Protein AF-A0A963JBF9-F1 (afdb_monomer_lite)

pLDDT: mean 96.21, std 2.65, range [80.75, 98.31]

Foldseek 3Di:
DDDDDDADPPHGDVVSVVVVVVCQVVQHWDWDQDPVGTDIDHDPPPPVSVVVSVD

Radius of gyration: 11.77 Å; chains: 1; bounding box: 29×24×24 Å

Structure (mmCIF, N/CA/C/O backbone):
data_AF-A0A963JBF9-F1
#
_entry.id   AF-A0A963JBF9-F1
#
loop_
_atom_site.group_PDB
_atom_site.id
_atom_site.type_symbol
_atom_site.label_atom_id
_atom_site.label_alt_id
_atom_site.label_comp_id
_atom_site.label_asym_id
_atom_site.label_entity_id
_atom_site.label_seq_id
_atom_site.pdbx_PDB_ins_code
_atom_site.Cartn_x
_atom_site.Cartn_y
_atom_site.Cartn_z
_atom_site.occupancy
_atom_site.B_iso_or_equiv
_atom_site.auth_seq_id
_atom_site.auth_comp_id
_atom_site.auth_asym_id
_atom_site.auth_atom_id
_atom_site.pdbx_PDB_model_num
ATOM 1 N N . MET A 1 1 ? -4.029 16.801 -1.039 1.00 80.75 1 MET A N 1
ATOM 2 C CA . MET A 1 1 ? -2.690 16.638 -1.644 1.00 80.75 1 MET A CA 1
ATOM 3 C C . MET A 1 1 ? -2.240 15.209 -1.400 1.00 80.75 1 MET A C 1
ATOM 5 O O . MET A 1 1 ? -2.495 14.715 -0.309 1.00 80.75 1 MET A O 1
ATOM 9 N N . ALA A 1 2 ? -1.663 14.540 -2.396 1.00 92.62 2 ALA A N 1
ATOM 10 C CA . ALA A 1 2 ? -1.229 13.145 -2.295 1.00 92.62 2 ALA A CA 1
ATOM 11 C C . ALA A 1 2 ? 0.300 13.054 -2.383 1.00 92.62 2 ALA A C 1
ATOM 13 O O . ALA A 1 2 ? 0.930 13.887 -3.032 1.00 92.62 2 ALA A O 1
ATOM 14 N N . LEU A 1 3 ? 0.880 12.049 -1.727 1.00 95.94 3 LEU A N 1
ATOM 15 C CA . LEU A 1 3 ? 2.280 11.673 -1.915 1.00 95.94 3 LEU A CA 1
ATOM 16 C C . LEU A 1 3 ? 2.368 10.723 -3.110 1.00 95.94 3 LEU A C 1
ATOM 18 O O . LEU A 1 3 ? 1.580 9.783 -3.202 1.00 95.94 3 LEU A O 1
ATOM 22 N N . TYR A 1 4 ? 3.319 10.970 -4.007 1.00 97.19 4 TYR A N 1
ATOM 23 C CA . TYR A 1 4 ? 3.569 10.130 -5.174 1.00 97.19 4 TYR A CA 1
ATOM 24 C C . TYR A 1 4 ? 4.887 9.379 -4.998 1.00 97.19 4 TYR A C 1
ATOM 26 O O . TYR A 1 4 ? 5.914 9.983 -4.685 1.00 97.19 4 TYR A O 1
ATOM 34 N N . PHE A 1 5 ? 4.844 8.065 -5.201 1.00 97.50 5 PHE A N 1
ATOM 35 C CA . PHE A 1 5 ? 6.021 7.207 -5.208 1.00 97.50 5 PHE A CA 1
ATOM 36 C C . PHE A 1 5 ? 6.185 6.611 -6.599 1.00 97.50 5 PHE A C 1
ATOM 38 O O . PHE A 1 5 ? 5.313 5.887 -7.072 1.00 97.50 5 PHE A O 1
ATOM 45 N N . GLU A 1 6 ? 7.320 6.889 -7.228 1.00 97.00 6 GLU A N 1
ATOM 46 C CA . GLU A 1 6 ? 7.732 6.202 -8.443 1.00 97.00 6 GLU A CA 1
ATOM 47 C C . GLU A 1 6 ? 8.468 4.922 -8.048 1.00 97.00 6 GLU A C 1
ATOM 49 O O . GLU A 1 6 ? 9.522 4.971 -7.411 1.00 97.00 6 GLU A O 1
ATOM 54 N N . VAL A 1 7 ? 7.872 3.774 -8.365 1.00 96.88 7 VAL A N 1
ATOM 55 C CA . VAL A 1 7 ? 8.384 2.454 -7.995 1.00 96.88 7 VAL A CA 1
ATOM 56 C C . VAL A 1 7 ? 8.679 1.672 -9.267 1.00 96.88 7 VAL A C 1
ATOM 58 O O . VAL A 1 7 ? 7.852 1.640 -10.175 1.00 96.88 7 VAL A O 1
ATOM 61 N N . HIS A 1 8 ? 9.846 1.031 -9.336 1.00 97.12 8 HIS A N 1
ATOM 62 C CA . HIS A 1 8 ? 10.167 0.176 -10.480 1.00 97.12 8 HIS A CA 1
ATOM 63 C C . HIS A 1 8 ? 9.253 -1.064 -10.479 1.00 97.12 8 HIS A C 1
ATOM 65 O O . HIS A 1 8 ? 9.182 -1.734 -9.446 1.00 97.12 8 HIS A O 1
ATOM 71 N N . PRO A 1 9 ? 8.603 -1.417 -11.604 1.00 94.50 9 PRO A N 1
ATOM 72 C CA . PRO A 1 9 ? 7.620 -2.502 -11.645 1.00 94.50 9 PRO A CA 1
ATOM 73 C C . PRO A 1 9 ? 8.233 -3.878 -11.341 1.00 94.50 9 PRO A C 1
ATOM 75 O O . PRO A 1 9 ? 7.676 -4.623 -10.543 1.00 94.50 9 PRO A O 1
ATOM 78 N N . ASP A 1 10 ? 9.414 -4.182 -11.895 1.00 96.94 10 ASP A N 1
ATOM 79 C CA . ASP A 1 10 ? 10.050 -5.504 -11.719 1.00 96.94 10 ASP A CA 1
ATOM 80 C C . ASP A 1 10 ? 10.996 -5.615 -10.508 1.00 96.94 10 ASP A C 1
ATOM 82 O O . ASP A 1 10 ? 11.338 -6.712 -10.077 1.00 96.94 10 ASP A O 1
ATOM 86 N N . ASN A 1 11 ? 11.458 -4.487 -9.960 1.00 97.25 11 ASN A N 1
ATOM 87 C CA . ASN A 1 11 ? 12.429 -4.447 -8.863 1.00 97.25 11 ASN A CA 1
ATOM 88 C C . ASN A 1 11 ? 12.096 -3.293 -7.904 1.00 97.25 11 ASN A C 1
ATOM 90 O O . ASN A 1 11 ? 12.818 -2.288 -7.849 1.00 97.25 11 ASN A O 1
ATOM 94 N N . PRO A 1 12 ? 10.959 -3.388 -7.196 1.00 97.19 12 PRO A N 1
ATOM 95 C CA . PRO A 1 12 ? 10.443 -2.298 -6.384 1.00 97.19 12 PRO A CA 1
ATOM 96 C C . PRO A 1 12 ? 11.426 -1.924 -5.276 1.00 97.19 12 PRO A C 1
ATOM 98 O O . PRO A 1 12 ? 11.911 -2.772 -4.528 1.00 97.19 12 PRO A O 1
ATOM 101 N N . GLN A 1 13 ? 11.702 -0.627 -5.130 1.00 98.31 13 GLN A N 1
ATOM 102 C CA . GLN A 1 13 ? 12.664 -0.133 -4.151 1.00 98.31 13 GLN A CA 1
ATOM 103 C C . GLN A 1 13 ? 12.125 -0.359 -2.725 1.00 98.31 13 GLN A C 1
ATOM 105 O O . GLN A 1 13 ? 11.143 0.291 -2.342 1.00 98.31 13 GLN A O 1
ATOM 110 N N . PRO A 1 14 ? 12.774 -1.189 -1.878 1.00 98.25 14 PRO A N 1
ATOM 111 C CA . PRO A 1 14 ? 12.218 -1.579 -0.578 1.00 98.25 14 PRO A CA 1
ATOM 112 C C . PRO A 1 14 ? 11.907 -0.394 0.340 1.00 98.25 14 PRO A C 1
ATOM 114 O O . PRO A 1 14 ? 10.909 -0.400 1.056 1.00 98.25 14 PRO A O 1
ATOM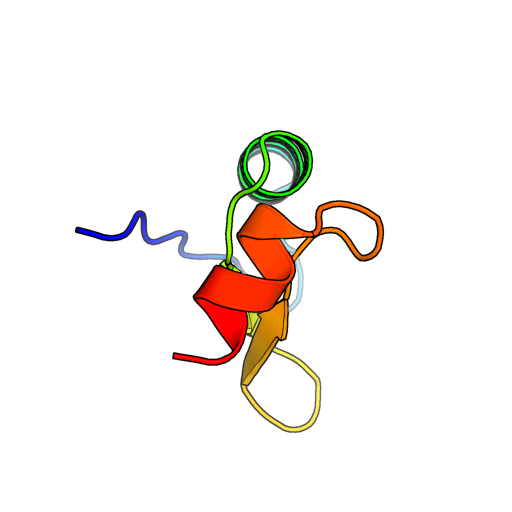 117 N N . ARG A 1 15 ? 12.727 0.664 0.284 1.00 98.25 15 ARG A N 1
ATOM 118 C CA . ARG A 1 15 ? 12.523 1.890 1.067 1.00 98.25 15 ARG A CA 1
ATOM 119 C C . ARG A 1 15 ? 11.180 2.561 0.759 1.00 98.25 15 ARG A C 1
ATOM 121 O O . ARG A 1 15 ? 10.505 2.987 1.690 1.00 98.25 15 ARG A O 1
ATOM 128 N N . LEU A 1 16 ? 10.791 2.641 -0.515 1.00 98.19 16 LEU A N 1
ATOM 129 C CA . LEU A 1 16 ? 9.531 3.271 -0.924 1.00 98.19 16 LEU A CA 1
ATOM 130 C C . LEU A 1 16 ? 8.334 2.410 -0.508 1.00 98.19 16 LEU A C 1
ATOM 132 O O . LEU A 1 16 ? 7.360 2.930 0.032 1.00 98.19 16 LEU A O 1
ATOM 136 N N . ILE A 1 17 ? 8.450 1.085 -0.655 1.00 97.75 17 ILE A N 1
ATOM 137 C CA . ILE A 1 17 ? 7.425 0.137 -0.198 1.00 97.75 17 ILE A CA 1
ATOM 138 C C . ILE A 1 17 ? 7.215 0.237 1.317 1.00 97.75 17 ILE A C 1
ATOM 140 O O . ILE A 1 17 ? 6.076 0.283 1.776 1.00 97.75 17 ILE A O 1
ATOM 144 N N . GLN A 1 18 ? 8.287 0.345 2.106 1.00 98.31 18 GLN A N 1
ATOM 145 C CA . GLN A 1 18 ? 8.179 0.516 3.560 1.00 98.31 18 GLN A CA 1
ATOM 146 C C . GLN A 1 18 ? 7.518 1.844 3.952 1.00 98.31 18 GLN A C 1
ATOM 148 O O . GLN A 1 18 ? 6.721 1.885 4.892 1.00 98.31 18 GLN A O 1
ATOM 153 N N . GLN A 1 19 ? 7.798 2.929 3.223 1.00 98.06 19 GLN A N 1
ATOM 154 C CA . GLN A 1 19 ? 7.130 4.216 3.436 1.00 98.06 19 GLN A CA 1
ATOM 155 C C . GLN A 1 19 ? 5.629 4.124 3.129 1.00 98.06 19 GLN A C 1
ATOM 157 O O . GLN A 1 19 ? 4.815 4.521 3.963 1.00 98.06 19 GLN A O 1
ATOM 162 N N . ALA A 1 20 ? 5.252 3.526 1.996 1.00 97.81 20 ALA A N 1
ATOM 163 C CA . ALA A 1 20 ? 3.855 3.278 1.642 1.00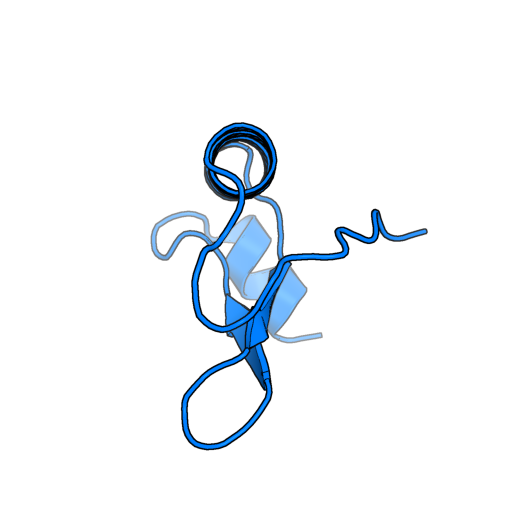 97.81 20 ALA A CA 1
ATOM 164 C C . ALA A 1 20 ? 3.145 2.389 2.683 1.00 97.81 20 ALA A C 1
ATOM 166 O O . ALA A 1 20 ? 2.061 2.729 3.156 1.00 97.81 20 ALA A O 1
ATOM 167 N N . ALA A 1 21 ? 3.786 1.302 3.122 1.00 97.31 21 ALA A N 1
ATOM 168 C CA . ALA A 1 21 ? 3.254 0.417 4.156 1.00 97.31 21 ALA A CA 1
ATOM 169 C C . ALA A 1 21 ? 3.069 1.132 5.505 1.00 97.31 21 ALA A C 1
ATOM 171 O O . ALA A 1 21 ? 2.106 0.864 6.223 1.00 97.31 21 ALA A O 1
ATOM 172 N N . THR A 1 22 ? 3.964 2.059 5.852 1.00 97.88 22 THR A N 1
ATOM 173 C CA . THR A 1 22 ? 3.848 2.876 7.069 1.00 97.88 22 THR A CA 1
ATOM 174 C C . THR A 1 22 ? 2.639 3.804 6.992 1.00 97.88 22 THR A C 1
ATOM 176 O O . THR A 1 22 ? 1.853 3.850 7.933 1.00 97.88 22 THR A O 1
ATOM 179 N N . LEU A 1 23 ? 2.440 4.479 5.856 1.00 96.88 23 LEU A N 1
ATOM 180 C CA . LEU A 1 23 ? 1.271 5.335 5.630 1.00 96.88 23 LEU A CA 1
ATOM 181 C C . LEU A 1 23 ? -0.036 4.536 5.684 1.00 96.88 23 LEU A C 1
ATOM 183 O O . LEU A 1 23 ? -1.002 4.979 6.301 1.00 96.88 23 LEU A O 1
ATOM 187 N N . LEU A 1 24 ? -0.054 3.335 5.100 1.00 96.44 24 LEU A N 1
ATOM 188 C CA . LEU A 1 24 ? -1.205 2.436 5.165 1.00 96.44 24 LEU A CA 1
ATOM 189 C C . LEU A 1 24 ? -1.528 2.047 6.617 1.00 96.44 24 LEU A C 1
ATOM 191 O O . LEU A 1 24 ? -2.677 2.130 7.038 1.00 96.44 24 LEU A O 1
ATOM 195 N N . LYS A 1 25 ? -0.513 1.683 7.416 1.00 95.94 25 LYS A N 1
ATOM 196 C CA . LYS A 1 25 ? -0.667 1.371 8.852 1.00 95.94 25 LYS A CA 1
ATOM 197 C C . LYS A 1 25 ? -1.146 2.560 9.691 1.00 95.94 25 LYS A C 1
ATOM 199 O O . LYS A 1 25 ? -1.724 2.344 10.747 1.00 95.94 25 LYS A O 1
ATOM 204 N N . GLN A 1 26 ? -0.919 3.789 9.237 1.00 95.69 26 GLN A N 1
ATOM 205 C CA . GLN A 1 26 ? -1.373 5.019 9.897 1.00 95.69 26 GLN A CA 1
ATOM 206 C C . GLN A 1 26 ? -2.802 5.436 9.487 1.00 95.69 26 GLN A C 1
ATOM 208 O O . GLN A 1 26 ? -3.197 6.575 9.730 1.00 95.69 26 GLN A O 1
ATOM 213 N N . GLY A 1 27 ? -3.573 4.545 8.850 1.00 95.69 27 GLY A N 1
ATOM 214 C CA . GLY A 1 27 ? -4.939 4.833 8.392 1.00 95.69 27 GLY A CA 1
ATOM 215 C C . GLY A 1 27 ? -4.998 5.580 7.054 1.00 95.69 27 GLY A C 1
ATOM 216 O O . GLY A 1 27 ? -5.993 6.229 6.718 1.00 95.69 27 GLY A O 1
ATOM 217 N N . GLY A 1 28 ? -3.907 5.544 6.284 1.00 96.44 28 GLY A N 1
ATOM 218 C CA . GLY A 1 28 ? -3.849 6.097 4.937 1.00 96.44 28 GLY A CA 1
ATOM 219 C C . GLY A 1 28 ? -4.674 5.291 3.930 1.00 96.44 28 GLY A C 1
ATOM 220 O O . GLY A 1 28 ? -4.864 4.085 4.074 1.00 96.44 28 GLY A O 1
ATOM 221 N N . VAL A 1 29 ? -5.119 5.974 2.873 1.00 97.31 29 VAL A N 1
ATOM 222 C CA . VAL A 1 29 ? -5.683 5.351 1.667 1.00 97.31 29 VAL A CA 1
ATOM 223 C C . VAL A 1 29 ? -4.658 5.499 0.551 1.00 97.31 29 VAL A C 1
ATOM 225 O O . VAL A 1 29 ? -4.161 6.603 0.319 1.00 97.31 29 VAL A O 1
ATOM 228 N N . LEU A 1 30 ? -4.314 4.397 -0.107 1.00 97.94 30 LEU A N 1
ATOM 229 C CA . LEU A 1 30 ? -3.295 4.352 -1.154 1.00 97.94 30 LEU A CA 1
ATOM 230 C C . LEU A 1 30 ? -3.908 3.862 -2.466 1.00 97.94 30 LEU A C 1
ATOM 232 O O . LEU A 1 30 ? -4.789 3.011 -2.450 1.00 97.94 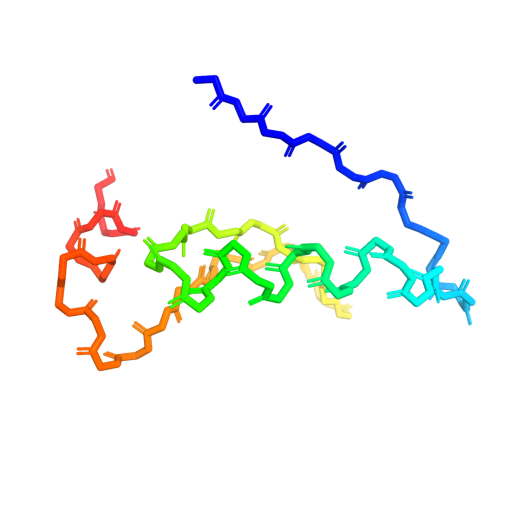30 LEU A O 1
ATOM 236 N N . ALA A 1 31 ? -3.393 4.354 -3.591 1.00 97.62 31 ALA A N 1
ATOM 237 C CA . ALA A 1 31 ? -3.589 3.740 -4.900 1.00 97.62 31 ALA A CA 1
ATOM 238 C C . ALA A 1 31 ? -2.354 2.889 -5.224 1.00 97.62 31 ALA A C 1
ATOM 240 O O . ALA A 1 31 ? -1.239 3.413 -5.219 1.00 97.62 31 ALA A O 1
ATOM 241 N N . VAL A 1 32 ? -2.536 1.594 -5.484 1.00 97.19 32 VAL A N 1
ATOM 242 C CA . VAL A 1 32 ? -1.441 0.649 -5.770 1.00 97.19 32 VAL A CA 1
ATOM 243 C C . VAL A 1 32 ? -1.671 -0.060 -7.106 1.00 97.19 32 VAL A C 1
ATOM 245 O O . VAL A 1 32 ? -2.822 -0.375 -7.412 1.00 97.19 32 VAL A O 1
ATOM 248 N N . PRO A 1 33 ? -0.622 -0.308 -7.911 1.00 97.06 33 PRO A N 1
ATOM 249 C CA . PRO A 1 33 ? -0.763 -1.066 -9.149 1.00 97.06 33 PRO A CA 1
ATOM 250 C C . PRO A 1 33 ? -0.986 -2.555 -8.852 1.00 97.06 33 PRO A C 1
ATOM 252 O O . PRO A 1 33 ? -0.399 -3.107 -7.920 1.00 97.06 33 PRO A O 1
ATOM 255 N N . THR A 1 34 ? -1.807 -3.208 -9.669 1.00 96.69 34 THR A N 1
ATOM 256 C CA . THR A 1 34 ? -1.948 -4.667 -9.740 1.00 96.69 34 THR A CA 1
ATOM 257 C C . THR A 1 34 ? -1.652 -5.149 -11.162 1.00 96.69 34 THR A C 1
ATOM 259 O O . THR A 1 34 ? -1.333 -4.358 -12.048 1.00 96.69 34 THR A O 1
ATOM 262 N N . ASP A 1 35 ? -1.765 -6.452 -11.391 1.00 96.69 35 ASP A N 1
ATOM 263 C CA . ASP A 1 35 ? -1.691 -7.071 -12.718 1.00 96.69 35 ASP A CA 1
ATOM 264 C C . ASP A 1 35 ? -2.838 -6.665 -13.667 1.00 96.69 35 ASP A C 1
ATOM 266 O O . ASP A 1 35 ? -2.742 -6.882 -14.873 1.00 96.69 35 ASP A O 1
ATOM 270 N N . SER A 1 36 ? -3.913 -6.070 -13.139 1.00 96.44 36 SER A N 1
ATOM 271 C CA . SER A 1 36 ? -5.118 -5.710 -13.894 1.00 96.44 36 SER A CA 1
ATOM 272 C C . SER A 1 36 ? -5.308 -4.197 -14.029 1.00 96.44 36 SER A C 1
ATOM 274 O O . SER A 1 36 ? -5.635 -3.702 -15.105 1.00 96.44 36 SER A O 1
ATOM 276 N N . SER A 1 37 ? -5.166 -3.450 -12.931 1.00 97.06 37 SER A N 1
ATOM 277 C CA . SER A 1 37 ? -5.325 -1.990 -12.889 1.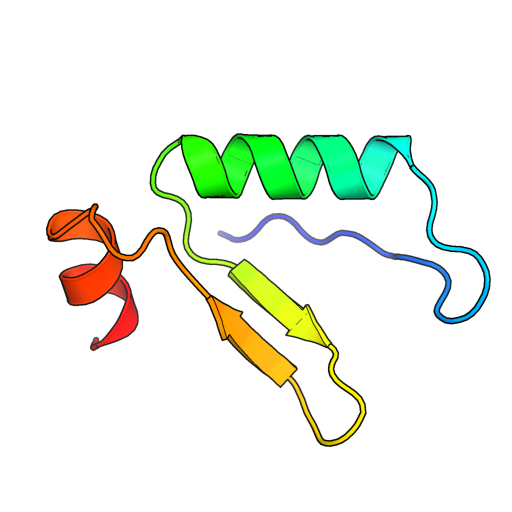00 97.06 37 SER A CA 1
ATOM 278 C C . SER A 1 37 ? -4.811 -1.453 -11.550 1.00 97.06 37 SER A C 1
ATOM 280 O O . SER A 1 37 ? -4.190 -2.171 -10.773 1.00 97.06 37 SER A O 1
ATOM 282 N N . TYR A 1 38 ? -5.079 -0.189 -11.243 1.00 97.25 38 TYR A N 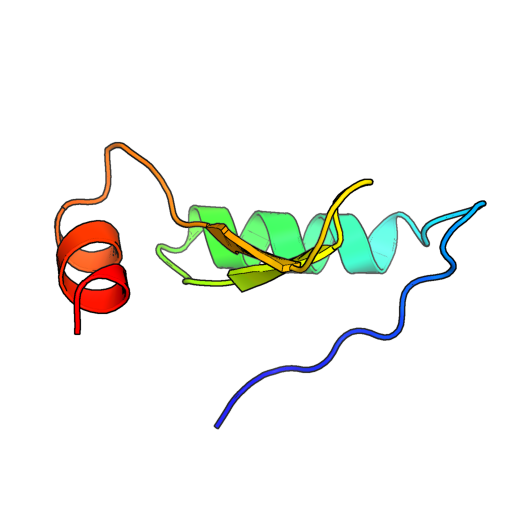1
ATOM 283 C CA . TYR A 1 38 ? -4.873 0.345 -9.903 1.00 97.25 38 TYR A CA 1
ATOM 284 C C . TYR A 1 38 ? -6.015 -0.044 -8.960 1.00 97.25 38 TYR A C 1
ATOM 286 O O . TYR A 1 38 ? -7.189 0.010 -9.326 1.00 97.25 38 TYR A O 1
ATOM 294 N N . ALA A 1 39 ? -5.663 -0.364 -7.717 1.00 97.44 39 ALA A N 1
ATOM 295 C CA . ALA A 1 39 ? -6.596 -0.588 -6.622 1.00 97.44 39 ALA A CA 1
ATOM 296 C C . ALA A 1 39 ? -6.436 0.493 -5.548 1.00 97.44 39 ALA A C 1
ATOM 298 O O . ALA A 1 39 ? -5.315 0.859 -5.184 1.00 97.44 39 ALA A O 1
ATOM 299 N N . LEU A 1 40 ? -7.557 0.973 -5.007 1.00 97.25 40 LEU A N 1
ATOM 300 C CA . LEU A 1 40 ? -7.553 1.747 -3.770 1.00 97.25 40 LEU A CA 1
ATOM 301 C C . LEU A 1 40 ? -7.540 0.785 -2.585 1.00 97.25 40 LEU A C 1
ATOM 303 O O . LEU A 1 40 ? -8.373 -0.117 -2.504 1.00 97.25 40 LEU A O 1
ATOM 307 N N . VAL A 1 41 ? -6.598 0.980 -1.669 1.00 97.50 41 VAL A N 1
ATOM 308 C CA . VAL A 1 41 ? -6.401 0.118 -0.502 1.00 97.50 41 VAL A CA 1
ATOM 309 C C . VAL A 1 41 ? -6.344 0.940 0.779 1.00 97.50 41 VAL A C 1
ATOM 311 O O . VAL A 1 41 ? -5.827 2.058 0.807 1.00 97.50 41 VAL A O 1
ATOM 314 N N . CYS A 1 42 ? -6.880 0.368 1.850 1.00 97.62 42 CYS A N 1
ATOM 315 C CA . CYS A 1 42 ? -6.818 0.896 3.207 1.00 97.62 42 CYS A CA 1
ATOM 316 C C . CYS A 1 42 ? -6.733 -0.272 4.202 1.00 97.62 42 CYS A C 1
ATOM 318 O O . CYS A 1 42 ? -6.880 -1.431 3.806 1.00 97.62 42 CYS A O 1
ATOM 320 N N . GLN A 1 43 ? -6.480 0.014 5.479 1.00 96.38 43 GLN A N 1
ATOM 321 C CA . GLN A 1 43 ? -6.560 -1.015 6.516 1.00 96.38 43 GLN A CA 1
ATOM 322 C C . GLN A 1 43 ? -8.009 -1.461 6.724 1.00 96.38 43 GLN A C 1
ATOM 324 O O . GLN A 1 43 ? -8.888 -0.627 6.926 1.00 96.38 43 GLN A O 1
ATOM 329 N N . LEU A 1 44 ? -8.243 -2.776 6.699 1.00 91.56 44 LEU A N 1
ATOM 330 C CA . LEU A 1 44 ? -9.589 -3.355 6.774 1.00 91.56 44 LEU A CA 1
ATOM 331 C C . LEU A 1 44 ? -10.294 -3.025 8.099 1.00 91.56 44 LEU A C 1
ATOM 333 O O . LEU A 1 44 ? -11.475 -2.684 8.098 1.00 91.56 44 LEU A O 1
ATOM 337 N N . ASP A 1 45 ? -9.554 -3.085 9.207 1.00 93.94 45 ASP A N 1
ATOM 338 C CA . ASP A 1 45 ? -10.092 -2.845 10.551 1.00 93.94 45 ASP A CA 1
ATOM 339 C C . ASP A 1 45 ? -10.162 -1.348 10.914 1.00 93.94 45 ASP A C 1
ATOM 341 O O . ASP A 1 45 ? -10.673 -0.980 11.974 1.00 93.94 45 ASP A O 1
ATOM 345 N N . ASP A 1 46 ? -9.687 -0.457 10.035 1.00 96.31 46 ASP A N 1
ATOM 346 C CA . ASP A 1 46 ? -9.804 0.989 10.215 1.00 96.31 46 ASP A CA 1
ATOM 347 C C . ASP A 1 46 ? -11.099 1.500 9.575 1.00 96.31 46 ASP A C 1
ATOM 349 O O . ASP A 1 46 ? -11.164 1.861 8.396 1.00 96.31 46 ASP A O 1
ATOM 353 N N . LYS A 1 47 ? -12.152 1.577 10.394 1.00 95.88 47 LYS A N 1
ATOM 354 C CA . LYS A 1 47 ? -13.460 2.090 9.971 1.00 95.88 47 LYS A CA 1
ATOM 355 C C . LYS A 1 47 ? -13.373 3.479 9.326 1.00 95.88 47 LYS A C 1
ATOM 357 O O . LYS A 1 47 ? -14.063 3.728 8.340 1.00 95.88 47 LYS A O 1
ATOM 362 N N . ALA A 1 48 ? -12.537 4.378 9.850 1.00 96.19 48 ALA A N 1
ATOM 363 C CA . ALA A 1 48 ? -12.423 5.734 9.320 1.00 96.19 48 ALA A CA 1
ATOM 364 C C . ALA A 1 48 ? -11.749 5.744 7.941 1.00 96.19 48 ALA A C 1
ATOM 366 O O . ALA A 1 48 ? -12.144 6.520 7.065 1.00 96.19 48 ALA A O 1
ATOM 367 N N . ALA A 1 49 ? -10.762 4.872 7.727 1.00 96.50 49 ALA A N 1
ATOM 368 C CA . ALA A 1 49 ? -10.125 4.706 6.428 1.00 96.50 49 ALA A CA 1
ATOM 369 C C . ALA A 1 49 ? -11.084 4.087 5.396 1.00 96.50 49 ALA A C 1
ATOM 371 O O . ALA A 1 49 ? -11.161 4.584 4.271 1.00 96.50 49 ALA A O 1
ATOM 372 N N . VAL A 1 50 ? -11.883 3.089 5.790 1.00 96.38 50 VAL A N 1
ATOM 373 C CA . VAL A 1 50 ? -12.932 2.498 4.938 1.00 96.38 50 VAL A CA 1
ATOM 374 C C . VAL A 1 50 ? -13.981 3.541 4.543 1.00 96.38 50 VAL A C 1
ATOM 376 O O . VAL A 1 50 ? -14.343 3.645 3.370 1.00 96.38 50 VAL A O 1
ATOM 379 N N . ASP A 1 51 ? -14.443 4.355 5.493 1.00 95.50 51 ASP A N 1
ATOM 380 C CA . ASP A 1 51 ? -15.407 5.425 5.221 1.00 95.50 51 ASP A CA 1
ATOM 381 C C . ASP A 1 51 ? -14.824 6.505 4.298 1.00 95.50 51 ASP A C 1
ATOM 383 O O . ASP A 1 51 ? -15.558 7.100 3.511 1.00 95.50 51 ASP A O 1
ATOM 387 N N . ARG A 1 52 ? -13.510 6.760 4.360 1.00 94.44 52 ARG A N 1
ATOM 388 C CA . ARG A 1 52 ? -12.816 7.670 3.436 1.00 94.44 52 ARG A CA 1
ATOM 389 C C . ARG A 1 52 ? -12.679 7.072 2.036 1.00 94.44 52 ARG A C 1
ATOM 391 O O . ARG A 1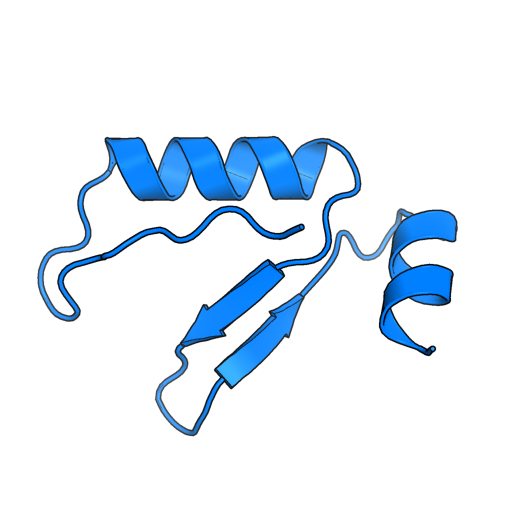 52 ? -12.842 7.807 1.073 1.00 94.44 52 ARG A O 1
ATOM 398 N N . LEU A 1 53 ? -12.396 5.774 1.928 1.00 95.31 53 LEU A N 1
ATOM 399 C CA . LEU A 1 53 ? -12.240 5.063 0.654 1.00 95.31 53 LEU A CA 1
ATOM 400 C C . LEU A 1 53 ? -13.554 4.971 -0.145 1.00 95.31 53 LEU A C 1
ATOM 402 O O . LEU A 1 53 ? -13.517 4.853 -1.363 1.00 95.31 53 LEU A O 1
ATOM 406 N N . ARG A 1 54 ? -14.711 5.035 0.527 1.00 93.81 54 ARG A N 1
ATOM 407 C CA . ARG A 1 54 ? -16.049 4.974 -0.093 1.00 93.81 54 ARG A CA 1
ATOM 408 C C . ARG A 1 54 ? -16.592 6.313 -0.616 1.00 93.81 54 ARG A C 1
ATOM 410 O O . ARG A 1 54 ? -17.679 6.310 -1.189 1.00 93.81 54 ARG A O 1
ATOM 417 N N . ARG A 1 55 ? -15.913 7.432 -0.355 1.00 90.12 55 ARG A N 1
ATOM 418 C CA . ARG A 1 55 ? -16.323 8.771 -0.817 1.00 90.12 55 ARG A CA 1
ATOM 419 C C . ARG A 1 55 ? -15.792 9.050 -2.211 1.00 90.12 55 ARG A C 1
ATOM 421 O O . ARG A 1 55 ? -16.543 9.692 -2.971 1.00 90.12 55 ARG A O 1
#

Secondary structure (DSSP, 8-state):
--------SSS--HHHHHHHHHHHHTT--EEEE-SSSEEEE--TT-HHHHHHHT-

Sequence (55 aa):
MALYFEVHPDNPQPRLIQQAATLLKQGGVLAVPTDSSYALVCQLDDKAAVDRLRR